Protein AF-A0A0F8ZRB4-F1 (afdb_monomer)

pLDDT: mean 93.91, std 4.87, range [64.94, 97.25]

Sequence (92 aa):
MKYLDIGSLKIPRTAATKSFALLAKRGAGKTYTGAVMAEEFYKVNIPFVVFDPIDVWWGLRYDADGKKEGLPIVVFGISHADIPLDRDMGRK

InterPro domains:
  IPR002789 Helicase HerA, central domain [PF01935] (16-53)
  IPR027417 P-loop containing nucleoside triphosphate hydrolase [G3DSA:3.40.50.300] (2-84)

Solvent-accessible surface area (backbone atoms only — not comparable to full-atom values): 6177 Å² total; per-residue (Å²): 134,66,60,32,70,59,83,94,44,79,42,57,55,73,54,76,82,55,91,82,81,81,84,64,61,90,90,67,44,50,68,57,52,50,51,47,51,52,53,33,31,51,78,65,75,41,90,84,87,79,92,63,94,80,74,62,69,73,56,47,42,26,36,99,85,66,80,48,80,41,50,95,74,85,40,73,33,66,96,83,34,78,40,75,65,64,94,66,69,89,68,132

Mean predicted aligned error: 3.58 Å

Secondary structure (DSSP, 8-state):
--EEEETTEEEEGGGGGS-------TTSSHHHHHHHHHHHHHHTT-------TTS-GGGGGB-TTSSSB---PPPEESTT-SEE--SSTT--

Foldseek 3Di:
DQWQCQPPDTHRPCCVVDDDDQDDDPPPCSVVSVLSRCLSCVVVVHDDDDDDPPPDSLCQLADPVRPHGHDPDAAEDPDSHPHDDDPCPPPD

Radius of gyration: 14.77 Å; Cα contacts (8 Å, |Δi|>4): 87; chains: 1; bounding box: 32×40×36 Å

Structure (mmCIF, N/CA/C/O backbone):
data_AF-A0A0F8ZRB4-F1
#
_entry.id   AF-A0A0F8ZRB4-F1
#
loop_
_atom_site.group_PDB
_atom_site.id
_atom_site.type_symbol
_atom_site.label_atom_id
_atom_site.label_alt_id
_atom_site.label_comp_id
_atom_site.label_asym_id
_atom_site.label_entity_id
_atom_site.label_seq_id
_atom_site.pdbx_PDB_ins_code
_atom_site.Cartn_x
_atom_site.Cartn_y
_atom_site.Cartn_z
_atom_site.occupancy
_atom_site.B_iso_or_equiv
_atom_site.auth_seq_id
_atom_site.auth_comp_id
_atom_site.auth_asym_id
_atom_site.auth_atom_id
_atom_site.pdbx_PDB_model_num
ATOM 1 N N . MET A 1 1 ? -13.530 0.648 18.393 1.00 64.94 1 MET A N 1
ATOM 2 C CA . MET A 1 1 ? -13.907 0.432 16.975 1.00 64.94 1 MET A CA 1
ATOM 3 C C . MET A 1 1 ? -12.789 0.998 16.110 1.00 64.94 1 MET A C 1
ATOM 5 O O . MET A 1 1 ? -12.375 2.115 16.388 1.00 64.94 1 MET A O 1
ATOM 9 N N . LYS A 1 2 ? -12.221 0.226 15.173 1.00 90.25 2 LYS A N 1
ATOM 10 C CA . LYS A 1 2 ? -11.122 0.708 14.313 1.00 90.25 2 LYS A CA 1
ATOM 11 C C . LYS A 1 2 ? -11.690 1.540 13.152 1.00 90.25 2 LYS A C 1
ATOM 13 O O . LYS A 1 2 ? -12.746 1.187 12.619 1.00 90.25 2 LYS A O 1
ATOM 18 N N . TYR A 1 3 ? -10.996 2.610 12.784 1.00 95.88 3 TYR A N 1
ATOM 19 C CA . TYR A 1 3 ? -11.353 3.526 11.699 1.00 95.88 3 TYR A CA 1
ATOM 20 C C . TYR A 1 3 ? -10.219 3.582 10.676 1.00 95.88 3 TYR A C 1
ATOM 22 O O . TYR A 1 3 ? -9.113 3.149 10.983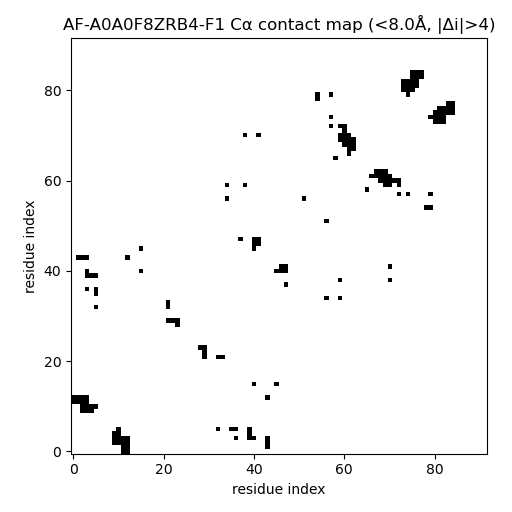 1.00 95.88 3 TYR A O 1
ATOM 30 N N . LEU A 1 4 ? -10.531 4.080 9.485 1.00 96.06 4 LEU A N 1
ATOM 31 C CA . LEU A 1 4 ? -9.567 4.453 8.460 1.00 96.06 4 LEU A CA 1
ATOM 32 C C . LEU A 1 4 ? -9.546 5.980 8.400 1.00 96.06 4 LEU A C 1
ATOM 34 O O . LEU A 1 4 ? -10.602 6.599 8.208 1.00 96.06 4 LEU A O 1
ATOM 38 N N . ASP A 1 5 ? -8.368 6.556 8.581 1.00 96.44 5 ASP A N 1
ATOM 39 C CA . ASP A 1 5 ? -8.128 7.994 8.572 1.00 96.44 5 ASP A CA 1
ATOM 40 C C . ASP A 1 5 ? -7.654 8.435 7.175 1.00 96.44 5 ASP A C 1
ATOM 42 O O . ASP A 1 5 ? -6.474 8.376 6.840 1.00 96.44 5 ASP A O 1
ATOM 46 N N . ILE A 1 6 ? -8.592 8.871 6.325 1.00 94.50 6 ILE A N 1
ATOM 47 C CA . ILE A 1 6 ? -8.314 9.316 4.949 1.00 94.50 6 ILE A CA 1
ATOM 48 C C . ILE A 1 6 ? -8.357 10.844 4.897 1.00 94.50 6 ILE A C 1
ATOM 50 O O . ILE A 1 6 ? -9.385 11.460 4.602 1.00 94.50 6 ILE A O 1
ATOM 54 N N . GLY A 1 7 ? -7.226 11.474 5.216 1.00 90.69 7 GLY A N 1
ATOM 55 C CA . GLY A 1 7 ? -7.143 12.928 5.349 1.00 90.69 7 GLY A CA 1
ATOM 56 C C . GLY A 1 7 ? -8.027 13.426 6.495 1.00 90.69 7 GLY A C 1
ATOM 57 O O . GLY A 1 7 ? -7.838 13.031 7.640 1.00 90.69 7 GLY A O 1
ATOM 58 N N . SER A 1 8 ? -9.004 14.286 6.199 1.00 93.19 8 SER A N 1
ATOM 59 C CA . SER A 1 8 ? -9.978 14.769 7.191 1.00 93.19 8 SER A CA 1
ATOM 60 C C . SER A 1 8 ? -11.167 13.825 7.410 1.00 93.19 8 SER A C 1
ATOM 62 O O . SER A 1 8 ? -12.017 14.097 8.260 1.00 93.19 8 SER A O 1
ATOM 64 N N . LEU A 1 9 ? -11.260 12.730 6.649 1.00 93.88 9 LEU A N 1
ATOM 65 C CA . LEU A 1 9 ? -12.375 11.796 6.713 1.00 93.88 9 LEU A CA 1
ATOM 66 C C . LEU A 1 9 ? -12.039 10.599 7.609 1.00 93.88 9 LEU A C 1
ATOM 68 O O . LEU A 1 9 ? -11.091 9.864 7.344 1.00 93.88 9 LEU A O 1
ATOM 72 N N . LYS A 1 10 ? -12.890 10.348 8.610 1.00 96.06 10 LYS A N 1
ATOM 73 C CA . LYS A 1 10 ? -12.893 9.106 9.394 1.00 96.06 10 LYS A CA 1
ATOM 74 C C . LYS A 1 10 ? -13.992 8.178 8.911 1.00 96.06 10 LYS A C 1
ATOM 76 O O . LYS A 1 10 ? -15.171 8.496 9.060 1.00 96.06 10 LYS A O 1
ATOM 81 N N . ILE A 1 11 ? -13.626 7.008 8.397 1.00 94.50 11 ILE A N 1
ATOM 82 C CA . ILE A 1 11 ? -14.593 5.979 7.984 1.00 94.50 11 ILE A CA 1
ATOM 83 C C . ILE A 1 11 ? -14.429 4.702 8.814 1.00 94.50 11 ILE A C 1
ATOM 85 O O . ILE A 1 11 ? -13.319 4.367 9.227 1.00 94.50 11 ILE A O 1
ATOM 89 N N . PRO A 1 12 ? -15.516 3.975 9.119 1.00 95.38 12 PRO A N 1
ATOM 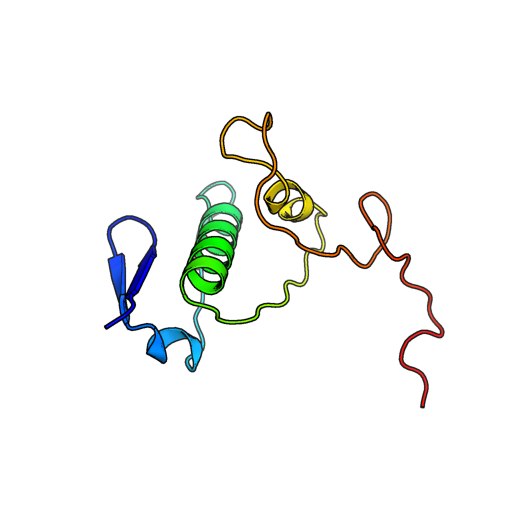90 C CA . PRO A 1 12 ? -15.425 2.745 9.900 1.00 95.38 12 PRO A CA 1
ATOM 91 C C . PRO A 1 12 ? -14.659 1.667 9.126 1.00 95.38 12 PRO A C 1
ATOM 93 O O . PRO A 1 12 ? -14.792 1.574 7.911 1.00 95.38 12 PRO A O 1
ATOM 96 N N . ARG A 1 13 ? -13.934 0.776 9.817 1.00 95.44 13 ARG A N 1
ATOM 97 C CA . ARG A 1 13 ? -13.219 -0.360 9.187 1.00 95.44 13 ARG A CA 1
ATOM 98 C C . ARG A 1 13 ? -14.092 -1.180 8.223 1.00 95.44 13 ARG A C 1
ATOM 100 O O . ARG A 1 13 ? -13.600 -1.680 7.218 1.00 95.44 13 ARG A O 1
ATOM 107 N N . THR A 1 14 ? -15.388 -1.311 8.512 1.00 95.56 14 THR A N 1
ATOM 108 C CA . THR A 1 14 ? -16.359 -2.033 7.668 1.00 95.56 14 THR A CA 1
ATOM 109 C C . THR A 1 14 ? -16.531 -1.420 6.279 1.00 95.56 14 THR A C 1
ATOM 111 O O . THR A 1 14 ? -16.975 -2.112 5.363 1.00 95.56 14 THR A O 1
ATOM 114 N N . ALA A 1 15 ? -16.135 -0.158 6.097 1.00 93.50 15 ALA A N 1
ATOM 115 C CA . ALA A 1 15 ? -16.094 0.519 4.812 1.00 93.50 15 ALA A CA 1
ATOM 116 C C . ALA A 1 15 ? -15.290 -0.273 3.773 1.00 93.50 15 ALA A C 1
ATOM 118 O O . ALA A 1 15 ? -15.721 -0.331 2.634 1.00 93.50 15 ALA A O 1
ATOM 119 N N . ALA A 1 16 ? -14.223 -0.984 4.159 1.00 94.19 16 ALA A N 1
ATOM 120 C CA . ALA A 1 16 ? -13.410 -1.789 3.239 1.00 94.19 16 ALA A CA 1
ATOM 121 C C . ALA A 1 16 ? -14.174 -2.912 2.503 1.00 94.19 16 ALA A C 1
ATOM 123 O O . ALA A 1 16 ? -13.669 -3.473 1.540 1.00 94.19 16 ALA A O 1
ATOM 124 N N . THR A 1 17 ? -15.401 -3.231 2.929 1.00 95.69 17 THR A N 1
ATOM 125 C CA . THR A 1 17 ? -16.305 -4.165 2.228 1.00 95.69 17 THR A CA 1
ATOM 12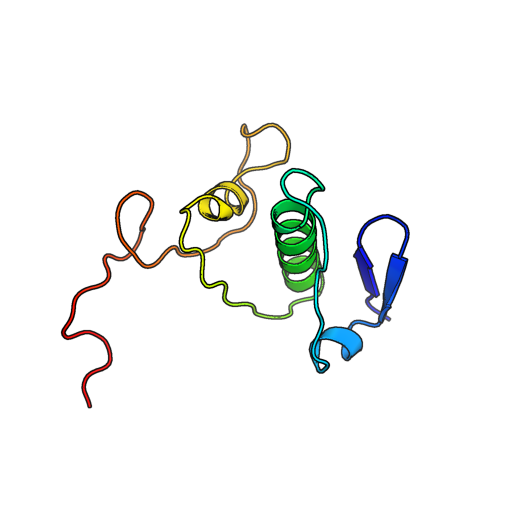6 C C . THR A 1 17 ? -17.109 -3.511 1.098 1.00 95.69 17 THR A C 1
ATOM 128 O O . THR A 1 17 ? -17.944 -4.159 0.467 1.00 95.69 17 THR A O 1
ATOM 131 N N . LYS A 1 18 ? -16.921 -2.209 0.875 1.00 96.50 18 LYS A N 1
ATOM 132 C CA . LYS A 1 18 ? -17.612 -1.403 -0.133 1.00 96.50 18 LYS A CA 1
ATOM 133 C C . LYS A 1 18 ? -16.643 -0.998 -1.237 1.00 96.50 18 LYS A C 1
ATOM 135 O O . LYS A 1 18 ? -15.432 -0.957 -1.040 1.00 96.50 18 LYS A O 1
ATOM 140 N N . SER A 1 19 ? -17.194 -0.669 -2.398 1.00 96.19 19 SER A N 1
ATOM 141 C CA . SER A 1 19 ? -16.425 -0.135 -3.520 1.00 96.19 19 SER A CA 1
ATOM 142 C C . SER A 1 19 ? -16.278 1.381 -3.395 1.00 96.19 19 SER A C 1
ATOM 144 O O . SER A 1 19 ? -17.255 2.080 -3.130 1.00 96.19 19 SER A O 1
ATOM 146 N N . PHE A 1 20 ? -15.067 1.884 -3.632 1.00 93.81 20 PHE A N 1
ATOM 147 C CA . PHE A 1 20 ? -14.753 3.314 -3.654 1.00 93.81 20 PHE A CA 1
ATOM 148 C C . PHE A 1 20 ? -14.206 3.716 -5.017 1.00 93.81 20 PHE A C 1
ATOM 150 O O . PHE A 1 20 ? -13.547 2.926 -5.690 1.00 93.81 20 PHE A O 1
ATOM 157 N N . ALA A 1 21 ? -14.435 4.972 -5.389 1.00 95.94 21 ALA A N 1
ATOM 158 C CA . ALA A 1 21 ? -13.795 5.60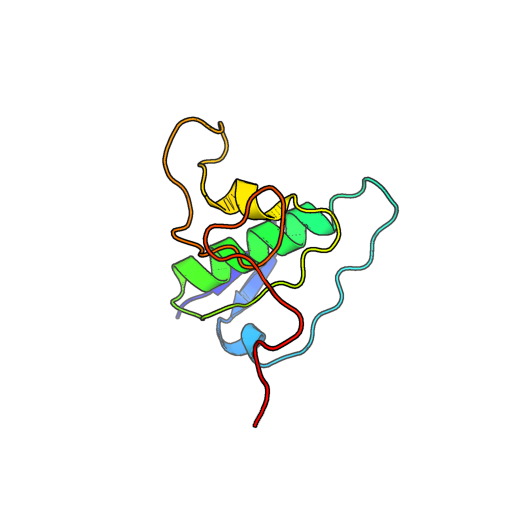2 -6.533 1.00 95.94 21 ALA A CA 1
ATOM 159 C C . ALA A 1 21 ? -13.052 6.860 -6.068 1.00 95.94 21 ALA A C 1
ATOM 161 O O . ALA A 1 21 ? -13.649 7.746 -5.457 1.00 95.94 21 ALA A O 1
ATOM 162 N N . LEU A 1 22 ? -11.755 6.947 -6.373 1.00 94.44 22 LEU A N 1
ATOM 163 C CA . LEU A 1 22 ? -10.940 8.142 -6.143 1.00 94.44 22 LEU A CA 1
ATOM 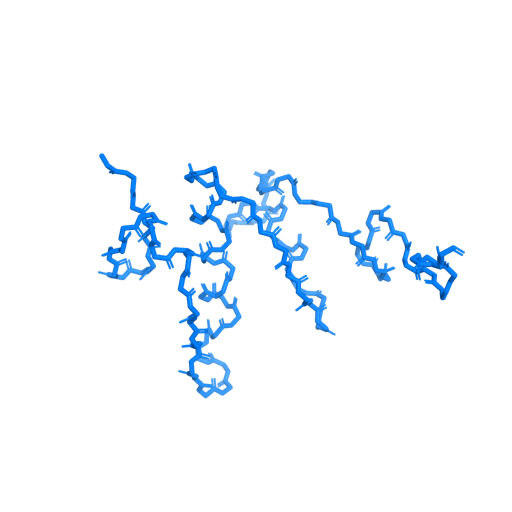164 C C . LEU A 1 22 ? -10.905 8.979 -7.427 1.00 94.44 22 LEU A C 1
ATOM 166 O O . LEU A 1 22 ? -10.112 8.721 -8.335 1.00 94.44 22 LEU A O 1
ATOM 170 N N . LEU A 1 23 ? -11.791 9.971 -7.520 1.00 96.50 23 LEU A N 1
ATOM 171 C CA . LEU A 1 23 ? -11.940 10.822 -8.702 1.00 96.50 23 LEU A CA 1
ATOM 172 C C . LEU A 1 23 ? -11.184 12.137 -8.517 1.00 96.50 23 LEU A C 1
ATOM 174 O O . LEU A 1 23 ? -11.511 12.933 -7.641 1.00 96.50 23 LEU A O 1
ATOM 178 N N . ALA A 1 24 ? -10.178 12.383 -9.357 1.00 95.75 24 ALA A N 1
ATOM 179 C CA . ALA A 1 24 ? -9.433 13.636 -9.332 1.00 95.75 24 ALA A CA 1
ATOM 180 C C . ALA A 1 24 ? -8.734 13.923 -10.669 1.00 95.75 24 ALA A C 1
ATOM 182 O O . ALA A 1 24 ? -8.396 13.011 -11.431 1.00 95.75 24 ALA A O 1
ATOM 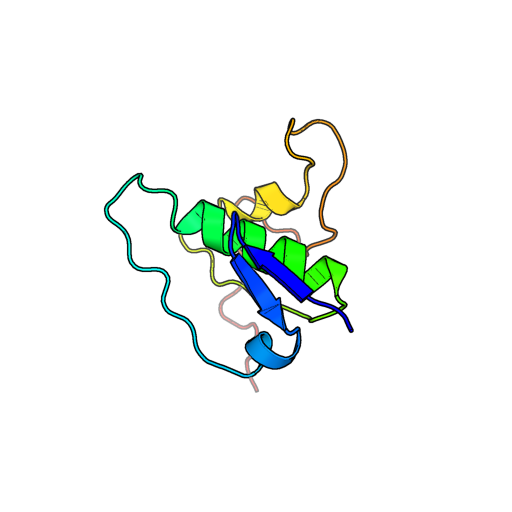183 N N . LYS A 1 25 ? -8.451 15.206 -10.923 1.00 97.25 25 LYS A N 1
ATOM 184 C CA . LYS A 1 25 ? -7.615 15.660 -12.049 1.00 97.25 25 LYS A CA 1
ATOM 185 C C . LYS A 1 25 ? -6.180 15.120 -11.928 1.00 97.25 25 LYS A C 1
ATOM 187 O O . LYS A 1 25 ? -5.731 14.702 -10.858 1.00 97.25 25 LYS A O 1
ATOM 192 N N . ARG A 1 26 ? -5.423 15.134 -13.031 1.00 95.44 26 ARG A N 1
ATOM 193 C CA . ARG A 1 26 ? -3.988 14.797 -13.005 1.00 95.44 26 ARG A CA 1
ATOM 194 C C . ARG A 1 26 ? -3.259 15.689 -11.988 1.00 95.44 26 ARG A C 1
ATOM 196 O O . ARG A 1 26 ? -3.518 16.883 -11.930 1.00 95.44 26 ARG A O 1
ATOM 203 N N . GLY A 1 27 ? -2.383 15.089 -11.181 1.00 93.62 27 GLY A N 1
ATOM 204 C CA . GLY A 1 27 ? -1.610 15.798 -10.152 1.00 93.62 27 GLY A CA 1
ATOM 205 C C . GLY A 1 27 ? -2.366 16.118 -8.857 1.00 93.62 27 GLY A C 1
ATOM 206 O O . GLY A 1 27 ? -1.743 16.561 -7.906 1.00 93.62 27 GLY A O 1
ATOM 207 N N . ALA A 1 28 ? -3.671 15.844 -8.762 1.00 95.88 28 ALA A N 1
ATOM 208 C CA . ALA A 1 28 ? -4.469 16.178 -7.577 1.00 95.88 28 ALA A CA 1
ATOM 209 C C . ALA A 1 28 ? -4.391 15.140 -6.435 1.00 95.88 28 ALA A C 1
ATOM 211 O O . ALA A 1 28 ? -5.210 15.171 -5.526 1.00 95.88 28 ALA A O 1
ATOM 212 N N . GLY A 1 29 ? -3.441 14.199 -6.490 1.00 94.00 29 GLY A N 1
ATOM 213 C CA . GLY A 1 29 ? -3.184 13.275 -5.380 1.00 94.00 29 GLY A CA 1
ATOM 214 C C . GLY A 1 29 ? -3.973 11.962 -5.372 1.00 94.00 29 GLY A C 1
ATOM 215 O O . GLY A 1 29 ? -3.901 11.256 -4.380 1.00 94.00 29 GLY A O 1
ATOM 216 N N . LYS A 1 30 ? -4.660 11.558 -6.454 1.00 95.81 30 LYS A N 1
ATOM 217 C CA . LYS A 1 30 ? -5.414 10.279 -6.475 1.00 95.81 30 LYS A CA 1
ATOM 218 C C . LYS A 1 30 ? -4.581 9.044 -6.085 1.00 95.81 30 LYS A C 1
ATOM 220 O O . LYS A 1 30 ? -5.040 8.219 -5.305 1.00 95.81 30 LYS A O 1
ATOM 225 N N . THR A 1 31 ? -3.351 8.942 -6.597 1.00 95.12 31 THR A N 1
ATOM 226 C CA . THR A 1 31 ? -2.422 7.846 -6.278 1.00 95.12 31 THR A CA 1
ATOM 227 C C . THR A 1 31 ? -1.993 7.912 -4.817 1.00 95.12 31 THR A C 1
ATOM 229 O O . THR A 1 31 ? -1.993 6.898 -4.133 1.00 95.12 31 THR A O 1
ATOM 232 N N . TYR A 1 32 ? -1.710 9.121 -4.326 1.00 94.81 32 TYR A N 1
ATOM 233 C CA . TYR A 1 32 ? -1.335 9.358 -2.936 1.00 94.81 32 TYR A CA 1
ATOM 234 C C . TYR A 1 32 ? -2.471 8.997 -1.968 1.00 94.81 32 TYR A C 1
ATOM 236 O O . TYR A 1 32 ? -2.253 8.273 -1.006 1.00 94.81 32 TYR A O 1
ATOM 244 N N . THR A 1 33 ? -3.711 9.403 -2.256 1.00 96.12 33 THR A N 1
ATOM 245 C CA . THR A 1 33 ? -4.881 9.003 -1.459 1.00 96.12 33 THR A CA 1
ATOM 246 C C . THR A 1 33 ? -5.073 7.487 -1.456 1.00 96.12 33 THR A C 1
ATOM 248 O O . THR A 1 33 ? -5.396 6.923 -0.415 1.00 96.12 33 THR A O 1
ATOM 251 N N . GLY A 1 34 ? -4.840 6.812 -2.587 1.00 96.12 34 GLY A N 1
ATOM 252 C CA . GLY A 1 34 ? -4.850 5.350 -2.646 1.00 96.12 34 GLY A CA 1
ATOM 253 C C . GLY A 1 34 ? -3.783 4.713 -1.750 1.00 96.12 34 GLY A C 1
ATOM 254 O O . GLY A 1 34 ? -4.086 3.763 -1.033 1.00 96.12 34 GLY A O 1
ATOM 255 N N . ALA A 1 35 ? -2.564 5.257 -1.749 1.00 96.25 35 ALA A N 1
ATOM 256 C CA . ALA A 1 35 ? -1.479 4.799 -0.884 1.00 96.25 35 ALA A CA 1
ATOM 257 C C . ALA A 1 35 ? -1.843 4.950 0.605 1.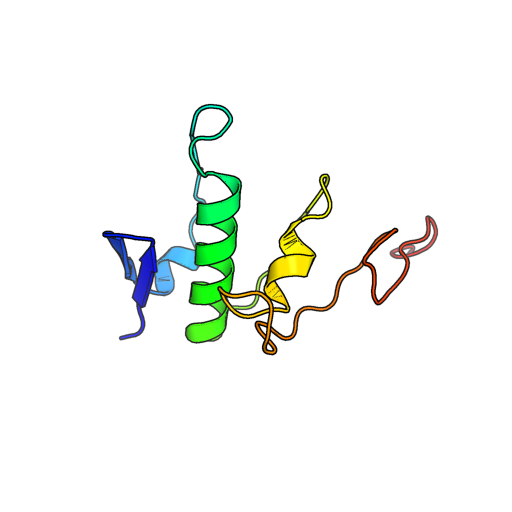00 96.25 35 ALA A C 1
ATOM 259 O O . ALA A 1 35 ? -1.737 3.982 1.354 1.00 96.25 35 ALA A O 1
ATOM 260 N N . VAL A 1 36 ? -2.405 6.098 1.006 1.00 96.12 36 VAL A N 1
ATOM 261 C CA . VAL A 1 36 ? -2.917 6.308 2.375 1.00 96.12 36 VAL A CA 1
ATOM 262 C C . VAL A 1 36 ? -4.002 5.286 2.729 1.00 96.12 36 VAL A C 1
ATOM 264 O O . VAL A 1 36 ? -3.998 4.737 3.826 1.00 96.12 36 VAL A O 1
ATOM 267 N N . MET A 1 37 ? -4.913 4.953 1.804 1.00 96.62 37 MET A N 1
ATOM 268 C CA . MET A 1 37 ? -5.898 3.889 2.054 1.00 96.62 37 MET A CA 1
ATOM 269 C C . MET A 1 37 ? -5.235 2.533 2.339 1.00 96.62 37 MET A C 1
ATOM 271 O O . MET A 1 37 ? -5.707 1.811 3.216 1.00 96.62 37 MET A O 1
ATOM 275 N N . ALA A 1 38 ? -4.149 2.188 1.642 1.00 96.88 38 ALA A N 1
ATOM 276 C CA . ALA A 1 38 ? -3.402 0.955 1.890 1.00 96.88 38 ALA A CA 1
ATOM 277 C C . ALA A 1 38 ? -2.684 0.960 3.252 1.00 96.88 38 ALA A C 1
ATOM 279 O O . ALA A 1 38 ? -2.741 -0.034 3.980 1.00 96.88 38 ALA A O 1
ATOM 280 N N . GLU A 1 39 ? -2.080 2.085 3.644 1.00 96.56 39 GLU A N 1
ATOM 281 C CA . GLU A 1 39 ? -1.496 2.276 4.979 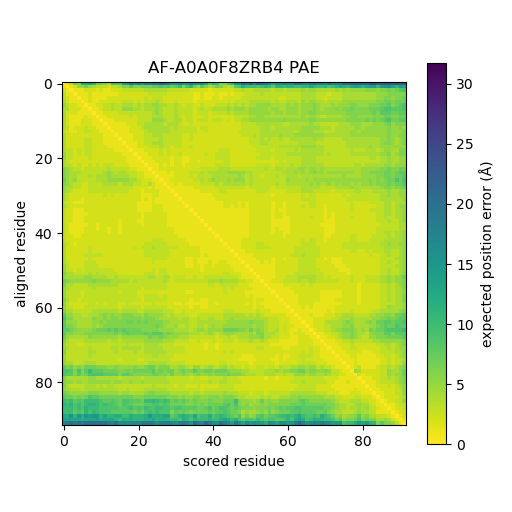1.00 96.56 39 GLU A CA 1
ATOM 282 C C . GLU A 1 39 ? -2.546 2.108 6.085 1.00 96.56 39 GLU A C 1
ATOM 284 O O . GLU A 1 39 ? -2.323 1.393 7.065 1.00 96.56 39 GLU A O 1
ATOM 289 N N . GLU A 1 40 ? -3.723 2.713 5.915 1.00 96.94 40 GLU A N 1
ATOM 290 C CA . GLU A 1 40 ? -4.833 2.596 6.861 1.00 96.94 40 GLU A CA 1
ATOM 291 C C . GLU A 1 40 ? -5.382 1.168 6.932 1.00 96.94 40 GLU A C 1
ATOM 293 O O . GLU A 1 40 ? -5.621 0.651 8.027 1.00 96.94 40 GLU A O 1
ATOM 298 N N . PHE A 1 41 ? -5.527 0.486 5.789 1.00 96.81 41 PHE A N 1
ATOM 299 C CA . PHE A 1 41 ? -5.898 -0.930 5.748 1.00 96.81 41 PHE A CA 1
ATOM 300 C C . PHE A 1 41 ? -4.902 -1.784 6.539 1.00 96.81 41 PHE A C 1
ATOM 302 O O . PHE A 1 41 ? -5.325 -2.568 7.395 1.00 96.81 41 PHE A O 1
ATOM 309 N N . TYR A 1 42 ? -3.598 -1.574 6.344 1.00 96.00 42 TYR A N 1
ATOM 310 C CA . TYR A 1 42 ? -2.555 -2.268 7.097 1.00 96.00 42 TYR A CA 1
ATOM 311 C C . TYR A 1 42 ? -2.669 -2.017 8.609 1.00 96.00 42 TYR A C 1
ATOM 313 O O . TYR A 1 42 ? -2.770 -2.974 9.384 1.00 96.00 42 TYR A O 1
ATOM 321 N N . LYS A 1 43 ? -2.784 -0.751 9.042 1.00 95.38 43 LYS A N 1
ATOM 322 C CA . LYS A 1 43 ? -2.951 -0.372 10.464 1.00 95.38 43 LYS A CA 1
ATOM 323 C C . LYS A 1 43 ? -4.115 -1.109 11.133 1.00 95.38 43 LYS A C 1
ATOM 325 O O . LYS A 1 43 ? -4.034 -1.525 12.295 1.00 95.38 43 LYS A O 1
ATOM 330 N N . VAL A 1 44 ? -5.212 -1.330 10.408 1.00 96.19 44 VAL A N 1
ATOM 331 C CA . VAL A 1 44 ? -6.399 -2.017 10.942 1.00 96.19 44 VAL A CA 1
ATOM 332 C C . VAL A 1 44 ? -6.488 -3.501 10.589 1.00 96.19 44 VAL A C 1
ATOM 334 O O . VAL A 1 44 ? -7.518 -4.120 10.873 1.00 96.19 44 VAL A O 1
ATOM 337 N N . ASN A 1 45 ? -5.399 -4.095 10.090 1.00 95.38 45 ASN A N 1
ATOM 338 C CA . ASN A 1 45 ? -5.300 -5.514 9.736 1.00 95.38 45 ASN A CA 1
ATOM 339 C C . ASN A 1 45 ? -6.367 -5.904 8.699 1.00 95.38 45 ASN A C 1
ATOM 341 O O . ASN A 1 45 ? -7.187 -6.802 8.915 1.00 95.38 45 ASN A O 1
ATOM 345 N N . ILE A 1 46 ? -6.423 -5.147 7.608 1.00 96.31 46 ILE A N 1
ATOM 346 C CA . ILE A 1 46 ? -7.140 -5.492 6.384 1.00 96.31 46 ILE A CA 1
ATOM 347 C C . ILE A 1 46 ? -6.080 -5.782 5.315 1.00 96.31 46 ILE A C 1
ATOM 349 O O . ILE A 1 46 ? -5.251 -4.911 5.051 1.00 96.31 46 ILE A O 1
ATOM 353 N N . PRO A 1 47 ? -6.083 -6.980 4.708 1.00 95.75 47 PRO A N 1
ATOM 354 C CA . PRO A 1 47 ? -5.193 -7.273 3.597 1.00 95.75 47 PRO A CA 1
ATOM 355 C C . PRO A 1 47 ? -5.604 -6.461 2.368 1.00 95.75 47 PRO A C 1
ATOM 357 O O . PRO A 1 47 ? -6.790 -6.204 2.148 1.00 95.75 47 PRO A O 1
ATOM 360 N N . PHE A 1 48 ? -4.630 -6.093 1.545 1.00 96.69 48 PHE A N 1
ATOM 361 C CA . PHE A 1 48 ? -4.871 -5.366 0.308 1.00 96.69 48 PHE A CA 1
ATOM 362 C C . PHE A 1 48 ? -3.971 -5.882 -0.812 1.00 96.69 48 PHE A C 1
ATOM 364 O O . PHE A 1 48 ? -2.918 -6.467 -0.569 1.00 96.69 48 PHE A O 1
ATOM 371 N N . VAL A 1 49 ? -4.405 -5.642 -2.044 1.00 96.88 49 VAL A N 1
ATOM 372 C CA . VAL A 1 49 ? -3.623 -5.855 -3.260 1.00 96.88 49 VAL A CA 1
ATOM 373 C C . VAL A 1 49 ? -3.812 -4.639 -4.152 1.00 96.88 49 VAL A C 1
ATOM 375 O O . VAL A 1 49 ? -4.901 -4.060 -4.190 1.00 96.88 49 VAL A O 1
ATOM 378 N N . VAL A 1 50 ? -2.754 -4.235 -4.847 1.00 96.38 50 VAL A N 1
ATOM 379 C CA . VAL A 1 50 ? -2.778 -3.071 -5.731 1.00 96.38 50 VAL A CA 1
ATOM 380 C C . VAL A 1 50 ? -2.242 -3.473 -7.088 1.00 96.38 50 VAL A C 1
ATOM 382 O O . VAL A 1 50 ? -1.180 -4.077 -7.193 1.00 96.38 50 VAL A O 1
ATOM 385 N N . PHE A 1 51 ? -2.976 -3.097 -8.128 1.00 95.38 51 PHE A N 1
ATOM 386 C CA . PHE A 1 51 ? -2.452 -3.089 -9.483 1.00 95.38 51 PHE A CA 1
ATOM 387 C C . PHE A 1 51 ? -1.760 -1.751 -9.714 1.00 95.38 51 PHE A C 1
ATOM 389 O O . PHE A 1 51 ? -2.424 -0.716 -9.785 1.00 95.38 51 PHE A O 1
ATOM 396 N N . ASP A 1 52 ? -0.435 -1.777 -9.811 1.00 95.06 52 ASP A N 1
ATOM 397 C CA . ASP A 1 52 ? 0.387 -0.579 -9.950 1.00 95.06 52 ASP A CA 1
ATOM 398 C C . ASP A 1 52 ? 1.077 -0.521 -11.323 1.00 95.06 52 ASP A C 1
ATOM 400 O O . ASP A 1 52 ? 2.226 -0.932 -11.470 1.00 95.06 52 ASP A O 1
ATOM 404 N N . PRO A 1 53 ? 0.389 -0.025 -12.366 1.00 91.31 53 PRO A N 1
ATOM 405 C CA . PRO A 1 53 ? 0.930 -0.012 -13.723 1.00 91.31 53 PRO A CA 1
ATOM 406 C C . PRO A 1 53 ? 2.050 1.015 -13.940 1.00 91.31 53 PRO A C 1
ATOM 408 O O . PRO A 1 53 ? 2.705 0.971 -14.978 1.00 91.31 53 PRO A O 1
ATOM 411 N N . ILE A 1 54 ? 2.233 1.969 -13.021 1.00 92.06 54 ILE A N 1
ATOM 412 C CA . ILE A 1 54 ? 3.267 3.012 -13.127 1.00 92.06 54 ILE A CA 1
ATOM 413 C C . ILE A 1 54 ? 4.439 2.789 -12.166 1.00 92.06 54 ILE A C 1
ATOM 415 O O . ILE A 1 54 ? 5.357 3.603 -12.169 1.00 92.06 54 ILE A O 1
ATOM 419 N N . ASP A 1 55 ? 4.408 1.704 -11.387 1.00 93.81 55 ASP A N 1
ATOM 420 C CA . ASP A 1 55 ? 5.511 1.228 -10.548 1.00 93.81 55 ASP A CA 1
ATOM 421 C C . ASP A 1 55 ? 6.023 2.279 -9.541 1.00 93.81 55 ASP A C 1
ATOM 423 O O . ASP A 1 55 ? 7.203 2.631 -9.492 1.00 93.81 55 ASP A O 1
ATOM 427 N N . VAL A 1 56 ? 5.100 2.822 -8.740 1.00 95.06 56 VAL A N 1
ATOM 428 C CA . VAL A 1 56 ? 5.371 3.837 -7.700 1.00 95.06 56 VAL A CA 1
ATOM 429 C C . VAL A 1 56 ? 4.985 3.389 -6.288 1.00 95.06 56 VAL A C 1
ATOM 431 O O . VAL A 1 56 ? 5.478 3.947 -5.310 1.00 95.06 56 VAL A O 1
ATOM 434 N N . TRP A 1 57 ? 4.112 2.392 -6.145 1.00 96.06 57 TRP A N 1
ATOM 435 C CA . TRP A 1 57 ? 3.598 1.925 -4.853 1.00 96.06 57 TRP A CA 1
ATOM 436 C C . TRP A 1 57 ? 4.608 1.082 -4.087 1.00 96.06 57 TRP A C 1
ATOM 438 O O . TRP A 1 57 ? 4.456 0.923 -2.879 1.00 96.06 57 TRP A O 1
ATOM 448 N N . TRP A 1 58 ? 5.682 0.624 -4.735 1.00 95.69 58 TRP A N 1
ATOM 449 C CA . TRP A 1 58 ? 6.841 0.063 -4.040 1.00 95.69 58 TRP A CA 1
ATOM 450 C C . TRP A 1 58 ? 7.437 1.039 -3.011 1.00 95.69 58 TRP A C 1
ATOM 452 O O . TRP A 1 58 ? 8.079 0.593 -2.060 1.00 95.69 58 TRP A O 1
ATOM 462 N N . GLY A 1 59 ? 7.186 2.347 -3.168 1.00 95.69 59 GLY A N 1
ATOM 463 C CA . GLY A 1 59 ? 7.544 3.391 -2.210 1.00 95.69 59 GLY A CA 1
ATOM 464 C C . GLY A 1 59 ? 6.849 3.265 -0.849 1.00 95.69 59 GLY A C 1
ATOM 465 O O . GLY A 1 59 ? 7.386 3.759 0.134 1.00 95.69 59 GLY A O 1
ATOM 466 N N . LEU A 1 60 ? 5.729 2.531 -0.747 1.00 97.00 60 LEU A N 1
ATOM 467 C CA . LEU A 1 60 ? 5.096 2.202 0.541 1.00 97.00 60 LEU A CA 1
ATOM 468 C C . LEU A 1 60 ? 6.027 1.419 1.476 1.00 97.00 60 LEU A C 1
ATOM 470 O O . LEU A 1 60 ? 5.761 1.353 2.671 1.00 97.00 60 LEU A O 1
ATOM 474 N N . ARG A 1 61 ? 7.110 0.830 0.951 1.00 96.94 61 ARG A N 1
ATOM 475 C CA . ARG A 1 61 ? 8.154 0.151 1.734 1.00 96.94 61 ARG A CA 1
ATOM 476 C C . ARG A 1 61 ? 9.027 1.101 2.545 1.00 96.94 61 ARG A C 1
ATOM 478 O O . ARG A 1 61 ? 9.874 0.625 3.297 1.00 96.94 61 ARG A O 1
ATOM 485 N N . TYR A 1 62 ? 8.815 2.408 2.431 1.00 96.06 62 TYR A N 1
ATOM 486 C CA . TYR A 1 62 ? 9.545 3.417 3.183 1.00 96.06 62 TYR A CA 1
ATOM 487 C C . TYR A 1 62 ? 8.605 4.296 4.006 1.00 96.06 62 TYR A C 1
ATOM 489 O O . TYR A 1 62 ? 7.412 4.400 3.724 1.00 96.06 62 TYR A O 1
ATOM 497 N N . ASP A 1 63 ? 9.152 4.927 5.041 1.00 93.19 63 ASP A N 1
ATOM 498 C CA . ASP A 1 63 ? 8.467 5.986 5.773 1.00 93.19 63 ASP A CA 1
ATOM 499 C C . ASP A 1 63 ? 8.296 7.256 4.921 1.00 93.19 63 ASP A C 1
ATOM 501 O O . ASP A 1 63 ? 8.803 7.367 3.805 1.00 93.19 63 ASP A O 1
ATOM 505 N N . ALA A 1 64 ? 7.573 8.242 5.457 1.00 89.25 64 ALA A N 1
ATOM 506 C CA . ALA A 1 64 ? 7.244 9.474 4.735 1.00 89.25 64 ALA A CA 1
ATOM 507 C C . ALA A 1 64 ? 8.476 10.262 4.241 1.00 89.25 64 ALA A C 1
ATOM 509 O O . ALA A 1 64 ? 8.379 10.985 3.251 1.00 89.25 64 ALA A O 1
ATOM 510 N N . ASP A 1 65 ? 9.622 10.112 4.915 1.00 92.00 65 ASP A N 1
ATOM 511 C CA . ASP A 1 65 ? 10.892 10.749 4.549 1.00 92.00 65 ASP A CA 1
ATOM 512 C C . ASP A 1 65 ? 11.766 9.876 3.628 1.00 92.00 65 ASP A C 1
ATOM 514 O O . ASP A 1 65 ? 12.833 10.319 3.192 1.00 92.00 65 ASP A O 1
ATOM 518 N N . GLY A 1 66 ? 11.354 8.636 3.344 1.00 92.50 66 GLY A N 1
ATOM 519 C CA . GLY A 1 66 ? 12.095 7.689 2.512 1.00 92.50 66 GLY A CA 1
ATOM 520 C C . GLY A 1 66 ? 13.336 7.086 3.180 1.00 92.50 66 GLY A C 1
ATOM 521 O O . GLY A 1 66 ? 14.227 6.604 2.485 1.00 92.50 66 GLY A O 1
ATOM 522 N N . LYS A 1 67 ? 13.457 7.163 4.510 1.00 93.81 67 LYS A N 1
ATOM 523 C CA . LYS A 1 67 ? 14.684 6.828 5.260 1.00 93.81 67 LYS A CA 1
ATOM 524 C C . LYS A 1 67 ? 14.573 5.556 6.083 1.00 93.81 67 LYS A C 1
ATOM 526 O O . LYS A 1 67 ? 15.591 4.910 6.325 1.00 93.81 67 LYS A O 1
ATOM 531 N N . LYS A 1 68 ? 13.378 5.232 6.565 1.00 95.69 68 LYS A N 1
ATOM 532 C CA . LYS A 1 68 ? 13.120 4.042 7.385 1.00 95.69 68 LYS A CA 1
ATOM 533 C C . LYS A 1 68 ? 12.184 3.098 6.657 1.00 95.69 68 LYS A C 1
ATOM 535 O O . LYS A 1 68 ? 11.545 3.484 5.685 1.00 95.69 68 LYS A O 1
ATOM 540 N N . GLU A 1 69 ? 12.102 1.873 7.155 1.00 95.69 69 GLU A N 1
ATOM 541 C CA . GLU A 1 69 ? 11.159 0.874 6.662 1.00 95.69 69 GLU A CA 1
ATOM 542 C C . GLU A 1 69 ? 9.707 1.327 6.885 1.00 95.69 69 GLU A C 1
ATOM 544 O O . GLU A 1 69 ? 9.346 1.831 7.952 1.00 95.69 69 GLU A O 1
ATOM 549 N N . GLY A 1 70 ? 8.893 1.149 5.849 1.00 96.06 70 GLY A N 1
ATOM 550 C CA . GLY A 1 70 ? 7.457 1.394 5.828 1.00 96.06 70 GLY A CA 1
ATOM 551 C C . GLY A 1 70 ? 6.670 0.088 5.928 1.00 96.06 70 GLY A C 1
ATOM 552 O O . GLY A 1 70 ? 6.888 -0.736 6.816 1.00 96.06 70 GLY A O 1
ATOM 553 N N . LEU A 1 71 ? 5.718 -0.107 5.020 1.00 97.00 71 LEU A N 1
ATOM 554 C CA . LEU A 1 71 ? 4.904 -1.314 4.966 1.00 97.00 71 LEU A CA 1
ATOM 555 C C . LEU A 1 71 ? 5.704 -2.505 4.407 1.00 97.00 71 LEU A C 1
ATOM 557 O O . LEU A 1 71 ? 6.372 -2.369 3.379 1.00 97.00 71 LEU A O 1
ATOM 561 N N . PRO A 1 72 ? 5.553 -3.705 4.993 1.00 96.06 72 PRO A N 1
ATOM 562 C CA . PRO A 1 72 ? 6.202 -4.924 4.515 1.00 96.06 72 PRO A CA 1
ATOM 563 C C . PRO A 1 72 ? 5.439 -5.527 3.321 1.00 96.06 72 PRO A C 1
ATOM 565 O O . PRO A 1 72 ? 4.892 -6.626 3.406 1.00 96.06 72 PRO A O 1
ATOM 568 N N . ILE A 1 73 ? 5.332 -4.783 2.217 1.00 96.31 73 ILE A N 1
ATOM 569 C CA . ILE A 1 73 ? 4.675 -5.258 0.991 1.00 96.31 73 ILE A CA 1
ATOM 570 C C . ILE A 1 73 ? 5.636 -6.062 0.116 1.00 96.31 73 ILE A C 1
ATOM 572 O O . ILE A 1 73 ? 6.806 -5.711 -0.019 1.00 96.31 73 ILE A O 1
ATOM 576 N N . VAL A 1 74 ? 5.105 -7.108 -0.519 1.00 96.88 74 VAL A N 1
ATOM 577 C CA . VAL A 1 74 ? 5.800 -7.878 -1.557 1.00 96.88 74 VAL A CA 1
ATOM 578 C C . VAL A 1 74 ? 5.372 -7.349 -2.920 1.00 96.88 74 VAL A C 1
ATOM 580 O O . VAL A 1 74 ? 4.175 -7.274 -3.210 1.00 96.88 74 VAL A O 1
ATOM 583 N N . VAL A 1 75 ? 6.339 -6.993 -3.760 1.00 96.75 75 VAL A N 1
ATOM 584 C CA . VAL A 1 75 ? 6.099 -6.484 -5.111 1.00 96.75 75 VAL A CA 1
ATOM 585 C C . VAL A 1 75 ? 6.281 -7.611 -6.120 1.00 96.75 75 VAL A C 1
ATOM 587 O O . VAL A 1 75 ? 7.360 -8.186 -6.251 1.00 96.75 75 VAL A O 1
ATOM 590 N N . PHE A 1 76 ? 5.217 -7.898 -6.863 1.00 95.12 76 PHE A N 1
ATOM 591 C CA . PHE A 1 76 ? 5.239 -8.815 -7.997 1.00 95.12 76 PHE A CA 1
ATOM 592 C C . PHE A 1 76 ? 5.306 -7.999 -9.290 1.00 95.12 76 PHE A C 1
ATOM 594 O O . PHE A 1 76 ? 4.475 -7.110 -9.480 1.00 95.12 76 PHE A O 1
ATOM 601 N N . GLY A 1 77 ? 6.248 -8.280 -10.195 1.00 93.31 77 GLY A N 1
ATOM 602 C CA . GLY A 1 77 ? 6.302 -7.556 -11.469 1.00 93.31 77 GLY A CA 1
ATOM 603 C C . GLY A 1 77 ? 7.658 -7.522 -12.159 1.00 93.31 77 GLY A C 1
ATOM 604 O O . GLY A 1 77 ? 8.243 -8.566 -12.434 1.00 93.31 77 GLY A O 1
ATOM 605 N N . ILE A 1 78 ? 8.094 -6.305 -12.498 1.00 88.25 78 ILE A N 1
ATOM 606 C CA . ILE A 1 78 ? 9.310 -6.016 -13.269 1.00 88.25 78 ILE A CA 1
ATOM 607 C C . ILE A 1 78 ? 10.353 -5.261 -12.420 1.00 88.25 78 ILE A C 1
ATOM 609 O O . ILE A 1 78 ? 10.922 -5.852 -11.513 1.00 88.25 78 ILE A O 1
ATOM 613 N N . SER A 1 79 ? 10.617 -3.979 -12.688 1.00 92.88 79 SER A N 1
ATOM 614 C CA . SER A 1 79 ? 11.758 -3.210 -12.173 1.00 92.88 79 SER A CA 1
ATOM 615 C C . SER A 1 79 ? 11.944 -3.243 -10.651 1.00 92.88 79 SER A C 1
ATOM 617 O O . SER A 1 79 ? 13.042 -3.553 -10.198 1.00 92.88 79 SER A O 1
ATOM 619 N N . HIS A 1 80 ? 10.907 -2.939 -9.860 1.00 95.25 80 HIS A N 1
ATOM 620 C CA . HIS A 1 80 ? 10.996 -2.913 -8.388 1.00 95.25 80 HIS A CA 1
ATOM 621 C C . HIS A 1 80 ? 10.482 -4.197 -7.715 1.00 95.25 80 HIS A C 1
ATOM 623 O O . HIS A 1 80 ? 10.163 -4.176 -6.520 1.00 95.25 80 HIS A O 1
ATOM 629 N N . ALA A 1 81 ? 10.362 -5.293 -8.470 1.00 95.56 81 ALA A N 1
ATOM 630 C CA . ALA A 1 81 ? 9.774 -6.532 -7.986 1.00 95.56 81 ALA A CA 1
ATOM 631 C C . ALA A 1 81 ? 10.714 -7.321 -7.070 1.00 95.56 81 ALA A C 1
ATOM 633 O O . ALA A 1 81 ? 11.892 -7.503 -7.364 1.00 95.56 81 ALA A O 1
ATOM 634 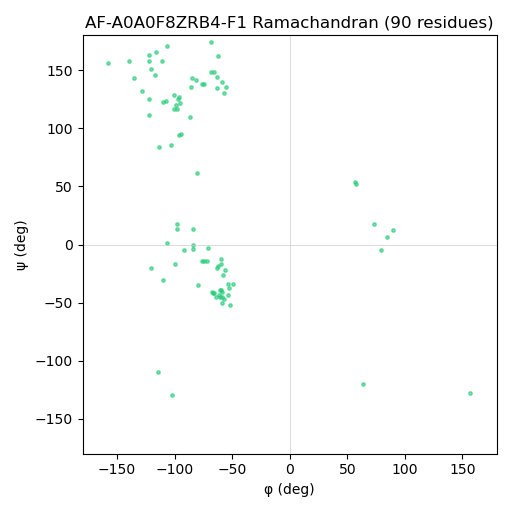N N . ASP A 1 82 ? 10.140 -7.858 -5.998 1.00 96.56 82 ASP A N 1
ATOM 635 C CA . ASP A 1 82 ? 10.756 -8.908 -5.188 1.00 96.56 82 ASP A CA 1
ATOM 636 C C . ASP A 1 82 ? 10.569 -10.272 -5.866 1.00 96.56 82 ASP A C 1
ATOM 638 O O . ASP A 1 82 ? 11.440 -11.139 -5.813 1.00 96.56 82 ASP A O 1
ATOM 642 N N . ILE A 1 83 ? 9.421 -10.451 -6.532 1.00 95.31 83 ILE A N 1
ATOM 643 C CA . ILE A 1 83 ? 9.060 -11.660 -7.272 1.00 95.31 83 ILE A CA 1
ATOM 644 C C . ILE A 1 83 ? 8.767 -11.271 -8.729 1.00 95.31 83 ILE A C 1
ATOM 646 O O . ILE A 1 83 ? 7.765 -10.600 -8.996 1.00 95.31 83 ILE A O 1
ATOM 650 N N . PRO A 1 84 ? 9.607 -11.675 -9.698 1.00 93.62 84 PRO A N 1
ATOM 651 C CA . PRO A 1 84 ? 9.329 -11.440 -11.109 1.00 93.62 84 PRO A CA 1
ATOM 652 C C . PRO A 1 84 ? 8.002 -12.077 -11.530 1.00 93.62 84 PRO A C 1
ATOM 654 O O . PRO A 1 84 ? 7.708 -13.194 -11.117 1.00 93.62 84 PRO A O 1
ATOM 657 N N . LEU A 1 85 ? 7.215 -11.395 -12.364 1.00 90.50 85 LEU A N 1
ATOM 658 C CA . LEU A 1 85 ? 6.029 -11.992 -12.989 1.00 90.50 85 LEU A CA 1
ATOM 659 C C . LEU A 1 85 ? 6.370 -12.516 -14.383 1.00 90.50 85 LEU A C 1
ATOM 661 O O . LEU A 1 85 ? 6.779 -11.751 -15.258 1.00 90.50 85 LEU A O 1
ATOM 665 N N . ASP A 1 86 ? 6.147 -13.809 -14.603 1.00 88.19 86 ASP A N 1
ATOM 666 C CA . ASP A 1 86 ? 6.239 -14.432 -15.923 1.00 88.19 86 ASP A CA 1
ATOM 667 C C . ASP A 1 86 ? 4.849 -14.767 -16.503 1.00 88.19 86 ASP A C 1
ATOM 669 O O . ASP A 1 86 ? 3.814 -14.631 -15.849 1.00 88.19 86 ASP A O 1
ATOM 673 N N . ARG A 1 87 ? 4.818 -15.160 -17.783 1.00 88.19 87 ARG A N 1
ATOM 674 C CA . ARG A 1 87 ? 3.577 -15.464 -18.526 1.00 88.19 87 ARG A CA 1
ATOM 675 C C . ARG A 1 87 ? 2.936 -16.801 -18.145 1.00 88.19 87 ARG A C 1
ATOM 677 O O . ARG A 1 87 ? 1.810 -17.073 -18.567 1.00 88.19 87 ARG A O 1
ATOM 684 N N . ASP A 1 88 ? 3.666 -17.650 -17.437 1.00 89.06 88 ASP A N 1
ATOM 685 C CA . ASP A 1 88 ? 3.260 -19.004 -17.080 1.00 89.06 88 ASP A CA 1
ATOM 686 C C . ASP A 1 88 ? 2.728 -19.068 -15.637 1.00 89.06 88 ASP A C 1
ATOM 688 O O . ASP A 1 88 ? 1.986 -19.992 -15.292 1.00 89.06 88 ASP A O 1
ATOM 692 N N . MET A 1 89 ? 3.012 -18.052 -14.816 1.00 89.94 89 MET A N 1
ATOM 693 C CA . MET A 1 89 ? 2.426 -17.865 -13.491 1.00 89.94 89 MET A CA 1
ATOM 694 C C . MET A 1 89 ? 0.895 -17.792 -13.552 1.00 89.94 89 MET A C 1
ATOM 696 O O . MET A 1 89 ? 0.303 -17.041 -14.327 1.00 89.94 89 MET A O 1
ATOM 700 N N . GLY A 1 90 ? 0.237 -18.581 -12.698 1.00 82.94 90 GLY A N 1
ATOM 701 C CA . GLY A 1 90 ? -1.226 -18.657 -12.622 1.00 82.94 90 GLY A CA 1
ATOM 702 C C . GLY A 1 90 ? -1.879 -19.620 -13.620 1.00 82.94 90 GLY A C 1
ATOM 703 O O . GLY A 1 90 ? -3.110 -19.672 -13.690 1.00 82.94 90 GLY A O 1
ATOM 704 N N . ARG A 1 91 ? -1.094 -20.400 -14.379 1.00 84.81 91 ARG A N 1
ATOM 705 C CA . ARG A 1 91 ? -1.624 -21.540 -15.144 1.00 84.81 91 ARG A CA 1
ATOM 706 C C . ARG A 1 91 ? -2.201 -22.609 -14.208 1.00 84.81 91 ARG A C 1
ATOM 708 O O . ARG A 1 91 ? -1.700 -22.809 -13.105 1.00 84.81 91 ARG A O 1
ATOM 715 N N . LYS A 1 92 ? -3.287 -23.238 -14.663 1.00 68.69 92 LYS A N 1
ATOM 716 C CA . LYS A 1 92 ? -3.997 -24.317 -13.962 1.00 68.69 92 LYS A CA 1
ATOM 717 C C . LYS A 1 92 ? -3.301 -25.657 -14.129 1.00 68.69 92 LYS A C 1
ATOM 719 O O . LYS A 1 92 ? -2.780 -25.890 -15.242 1.00 68.69 92 LYS A O 1
#

Organism: NCBI:txid412755